Protein AF-A0A7L2R757-F1 (afdb_monomer_lite)

Structure (mmCIF, N/CA/C/O backbone):
data_AF-A0A7L2R757-F1
#
_entry.id   AF-A0A7L2R757-F1
#
loop_
_atom_site.group_PDB
_atom_site.id
_atom_site.type_symbol
_atom_site.label_atom_id
_atom_site.label_alt_id
_atom_site.label_comp_id
_atom_site.label_asym_id
_atom_site.label_entity_id
_atom_site.label_seq_id
_atom_site.pdbx_PDB_ins_code
_atom_site.Cartn_x
_atom_site.Cartn_y
_atom_site.Cartn_z
_atom_site.occupancy
_atom_site.B_iso_or_equiv
_atom_site.auth_seq_id
_atom_site.auth_comp_id
_atom_site.auth_asym_id
_atom_site.auth_atom_id
_atom_site.pdbx_PDB_model_num
ATOM 1 N N . GLU A 1 1 ? 1.934 2.075 10.139 1.00 78.19 1 GLU A N 1
ATOM 2 C CA . GLU A 1 1 ? 0.945 1.688 11.177 1.00 78.19 1 GLU A CA 1
ATOM 3 C C . GLU A 1 1 ? 0.327 2.868 11.930 1.00 78.19 1 GLU A C 1
ATOM 5 O O . GLU A 1 1 ? -0.882 2.877 12.093 1.00 78.19 1 GLU A O 1
ATOM 10 N N . ARG A 1 2 ? 1.077 3.936 12.245 1.00 92.62 2 ARG A N 1
ATOM 11 C CA . ARG A 1 2 ? 0.581 5.136 12.969 1.00 92.62 2 ARG A CA 1
ATOM 12 C C . ARG A 1 2 ? -0.764 5.725 12.499 1.00 92.62 2 ARG A C 1
ATOM 14 O O . ARG A 1 2 ? -1.515 6.238 13.322 1.00 92.62 2 ARG A O 1
ATOM 21 N N . ALA A 1 3 ? -1.069 5.681 11.199 1.00 95.44 3 ALA A N 1
ATOM 22 C CA . ALA A 1 3 ? -2.354 6.149 10.670 1.00 95.44 3 ALA A CA 1
ATOM 23 C C . ALA A 1 3 ? -3.538 5.269 11.121 1.00 95.44 3 ALA A C 1
ATOM 25 O O . ALA A 1 3 ? -4.583 5.801 11.494 1.00 95.44 3 ALA A O 1
ATOM 26 N N . ARG A 1 4 ? -3.357 3.939 11.146 1.00 95.81 4 ARG A N 1
ATOM 27 C CA . ARG A 1 4 ? -4.342 2.983 11.675 1.00 95.81 4 ARG A CA 1
ATOM 28 C C . ARG A 1 4 ? -4.597 3.251 13.154 1.00 95.81 4 ARG A C 1
ATOM 30 O O . ARG A 1 4 ? -5.750 3.430 13.536 1.00 95.81 4 ARG A O 1
ATOM 37 N N . ASP A 1 5 ? -3.529 3.396 13.937 1.00 96.19 5 ASP A N 1
ATOM 38 C CA . ASP A 1 5 ? -3.631 3.676 15.374 1.00 96.19 5 ASP A CA 1
ATOM 39 C C . ASP A 1 5 ? -4.370 4.983 15.648 1.00 96.19 5 ASP A C 1
ATOM 41 O O . ASP A 1 5 ? -5.197 5.053 16.551 1.00 96.19 5 ASP A O 1
ATOM 45 N N . TYR A 1 6 ? -4.084 6.031 14.871 1.00 97.00 6 TYR A N 1
ATOM 46 C CA . TYR A 1 6 ? -4.769 7.312 15.007 1.00 97.00 6 TYR A CA 1
ATOM 47 C C . TYR A 1 6 ? -6.274 7.170 14.763 1.00 97.00 6 TYR A C 1
ATOM 49 O O . TYR A 1 6 ? -7.068 7.610 15.592 1.00 97.00 6 TYR A O 1
ATOM 57 N N . LEU A 1 7 ? -6.672 6.523 13.662 1.00 97.00 7 LEU A N 1
ATOM 58 C CA . LEU A 1 7 ? -8.082 6.339 13.314 1.00 97.00 7 LEU A CA 1
ATOM 59 C C . LEU A 1 7 ? -8.826 5.512 14.367 1.00 97.00 7 LEU A C 1
ATOM 61 O O . LEU A 1 7 ? -9.909 5.918 14.795 1.00 97.00 7 LEU A O 1
ATOM 65 N N . HIS A 1 8 ? -8.217 4.424 14.844 1.00 96.56 8 HIS A N 1
ATOM 66 C CA . HIS A 1 8 ? -8.760 3.604 15.931 1.00 96.56 8 HIS A CA 1
ATOM 67 C C . HIS A 1 8 ? -8.879 4.391 17.243 1.00 96.56 8 HIS A C 1
ATOM 69 O O . HIS A 1 8 ? -9.921 4.332 17.891 1.00 96.56 8 HIS A O 1
ATOM 75 N N . LYS A 1 9 ? -7.877 5.207 17.602 1.00 97.00 9 LYS A N 1
ATOM 76 C CA . LYS A 1 9 ? -7.908 6.063 18.806 1.00 97.00 9 LYS A CA 1
ATOM 77 C C . LYS A 1 9 ? -9.040 7.082 18.804 1.00 97.00 9 LYS A C 1
ATOM 79 O O . LYS A 1 9 ? -9.488 7.475 19.874 1.00 97.00 9 LYS A O 1
ATOM 84 N N . THR A 1 10 ? -9.519 7.511 17.636 1.00 96.69 10 THR A N 1
ATOM 85 C CA . THR A 1 10 ? -10.688 8.402 17.589 1.00 96.69 10 THR A CA 1
ATOM 86 C C . THR A 1 10 ? -11.983 7.720 18.040 1.00 96.69 10 THR A C 1
ATOM 88 O O . THR A 1 10 ? -12.967 8.417 18.257 1.00 96.69 10 THR A O 1
ATOM 91 N N . GLY A 1 11 ? -12.018 6.382 18.122 1.00 95.88 11 GLY A N 1
ATOM 92 C CA . GLY A 1 11 ? -13.214 5.597 18.448 1.00 95.88 11 GLY A CA 1
ATOM 93 C C . GLY A 1 11 ? -14.293 5.596 17.358 1.00 95.88 11 GLY A C 1
ATOM 94 O O . GLY A 1 11 ? -15.332 4.969 17.528 1.00 95.88 11 GLY A O 1
ATOM 95 N N . ARG A 1 12 ? -14.066 6.293 16.237 1.00 97.19 12 ARG A N 1
ATOM 96 C CA . ARG A 1 12 ? -15.056 6.482 15.162 1.00 97.19 12 ARG A CA 1
ATOM 97 C C . ARG A 1 12 ? -14.861 5.553 13.972 1.00 97.19 12 ARG A C 1
ATOM 99 O O . ARG A 1 12 ? -15.772 5.398 13.167 1.00 97.19 12 ARG A O 1
ATOM 106 N N . PHE A 1 13 ? -13.667 4.987 13.823 1.00 97.25 13 PHE A N 1
ATOM 107 C CA . PHE A 1 13 ? -13.276 4.269 12.617 1.00 97.25 13 PHE A CA 1
ATOM 108 C C . PHE A 1 13 ? -12.592 2.956 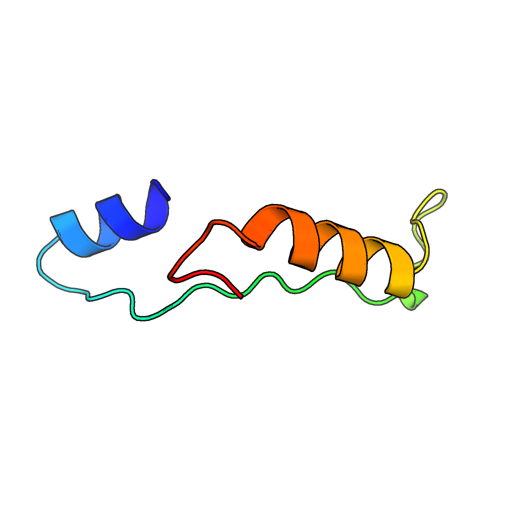12.960 1.00 97.25 13 PHE A C 1
ATOM 110 O O . PHE A 1 13 ? -11.836 2.873 13.927 1.00 97.25 13 PHE A O 1
ATOM 117 N N . ILE A 1 14 ? -12.802 1.958 12.103 1.00 96.31 14 ILE A N 1
ATOM 118 C CA . ILE A 1 14 ? -12.082 0.689 12.118 1.00 96.31 14 ILE A CA 1
ATOM 119 C C . ILE A 1 14 ? -11.396 0.542 10.763 1.00 96.31 14 ILE A C 1
ATOM 121 O O . ILE A 1 14 ? -12.047 0.382 9.735 1.00 96.31 14 ILE A O 1
ATOM 125 N N . VAL A 1 15 ? -10.066 0.609 10.754 1.00 96.19 15 VAL A N 1
ATOM 126 C CA . VAL A 1 15 ? -9.270 0.258 9.574 1.00 96.19 15 VAL A CA 1
ATOM 127 C C . VAL A 1 15 ? -9.324 -1.251 9.358 1.00 96.19 15 VAL A C 1
ATOM 129 O O . VAL A 1 15 ? -8.900 -2.010 10.227 1.00 96.19 15 VAL A O 1
ATOM 132 N N . ILE A 1 16 ? -9.835 -1.657 8.196 1.00 95.94 16 ILE A N 1
ATOM 133 C CA . ILE A 1 16 ? -9.998 -3.066 7.800 1.00 95.94 16 ILE A CA 1
ATOM 134 C C . ILE A 1 16 ? -8.863 -3.582 6.906 1.00 95.94 16 ILE A C 1
ATOM 136 O O . ILE A 1 16 ? -8.751 -4.782 6.684 1.00 95.94 16 ILE A O 1
ATOM 140 N N . GLY A 1 17 ? -8.029 -2.685 6.382 1.00 96.12 17 GLY A N 1
ATOM 141 C CA . GLY A 1 17 ? -6.920 -3.038 5.506 1.00 96.12 17 GLY A CA 1
ATOM 142 C C . GLY A 1 17 ? -6.151 -1.814 5.021 1.00 96.12 17 GLY A C 1
ATOM 143 O O . GLY A 1 17 ? -6.610 -0.677 5.159 1.00 96.12 17 GLY A O 1
ATOM 144 N N . GLY A 1 18 ? -4.968 -2.059 4.469 1.00 96.25 18 GLY A N 1
ATOM 145 C CA . GLY A 1 18 ? -4.140 -1.074 3.781 1.00 96.25 18 GLY A CA 1
ATOM 146 C C . GLY A 1 18 ? -3.724 -1.599 2.412 1.00 96.25 18 GLY A C 1
ATOM 147 O O . GLY A 1 18 ? -3.570 -2.805 2.244 1.00 96.25 18 GLY A O 1
ATOM 148 N N . ILE A 1 19 ? -3.554 -0.700 1.442 1.00 96.50 19 ILE A N 1
ATOM 149 C CA . ILE A 1 19 ? -3.116 -1.049 0.086 1.00 96.50 19 ILE A CA 1
ATOM 150 C C . ILE A 1 19 ? -1.867 -0.244 -0.257 1.00 96.50 19 ILE A C 1
ATOM 152 O O . ILE A 1 19 ? -1.861 0.983 -0.117 1.00 96.50 19 ILE A O 1
ATOM 156 N N . VAL A 1 20 ? -0.832 -0.919 -0.753 1.00 96.56 20 VAL A N 1
ATOM 157 C CA . VAL A 1 20 ? 0.317 -0.277 -1.394 1.00 96.56 20 VAL A CA 1
ATOM 158 C C . VAL A 1 20 ? 0.107 -0.303 -2.905 1.00 96.56 20 VAL A C 1
ATOM 160 O O . VAL A 1 20 ? 0.140 -1.356 -3.530 1.00 96.56 20 VAL A O 1
ATOM 163 N N . SER A 1 21 ? -0.089 0.869 -3.514 1.00 96.38 21 SER A N 1
ATOM 164 C CA . SER A 1 21 ? -0.295 1.003 -4.963 1.00 96.38 21 SER A CA 1
ATOM 165 C C . SER A 1 21 ? 0.862 1.773 -5.611 1.00 96.38 21 SER A C 1
ATOM 167 O O . SER A 1 21 ? 0.832 3.008 -5.640 1.00 96.38 21 SER A O 1
ATOM 169 N N . PRO A 1 22 ? 1.898 1.090 -6.136 1.00 95.25 22 PRO A N 1
ATOM 170 C CA . PRO A 1 22 ? 2.985 1.744 -6.853 1.00 95.25 22 PRO A CA 1
ATOM 171 C C . PRO A 1 22 ? 2.489 2.417 -8.141 1.00 95.25 22 PRO A C 1
ATOM 173 O O . PRO A 1 22 ? 1.630 1.891 -8.841 1.00 95.25 22 PRO A O 1
ATOM 176 N N . VAL A 1 23 ? 3.077 3.563 -8.495 1.00 96.12 23 VAL A N 1
ATOM 177 C CA . VAL A 1 23 ? 2.714 4.320 -9.709 1.00 96.12 23 VAL A CA 1
ATOM 178 C C . VAL A 1 23 ? 2.969 3.520 -10.998 1.00 96.12 23 VAL A C 1
ATOM 180 O O . VAL A 1 23 ? 3.817 2.627 -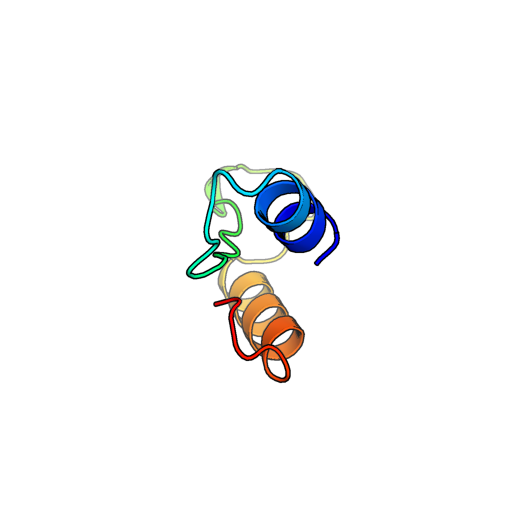11.016 1.00 96.12 23 VAL A O 1
ATOM 183 N N . HIS A 1 24 ? 2.278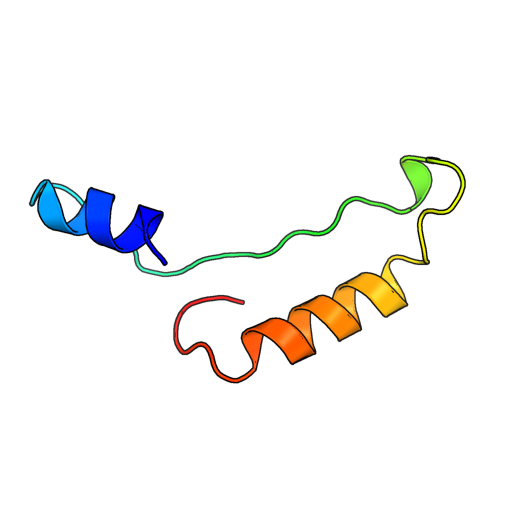 3.840 -12.092 1.00 95.62 24 HIS A N 1
ATOM 184 C CA . HIS A 1 24 ? 2.530 3.234 -13.403 1.00 95.62 24 HIS A CA 1
ATOM 185 C C . HIS A 1 24 ? 3.901 3.635 -13.984 1.00 95.62 24 HIS A C 1
ATOM 187 O O . HIS A 1 24 ? 4.414 4.714 -13.689 1.00 95.62 24 HIS A O 1
ATOM 193 N N . ASP A 1 25 ? 4.482 2.795 -14.849 1.00 94.44 25 ASP A N 1
ATOM 194 C CA . ASP A 1 25 ? 5.786 3.071 -15.481 1.00 94.44 25 ASP A CA 1
ATOM 195 C C . ASP A 1 25 ? 5.741 4.277 -16.430 1.00 94.44 25 ASP A C 1
ATOM 197 O O . ASP A 1 25 ? 6.708 5.032 -16.522 1.00 94.44 25 ASP A O 1
ATOM 201 N N . SER A 1 26 ? 4.584 4.544 -17.046 1.00 94.75 26 SER A N 1
ATOM 202 C CA . SER A 1 26 ? 4.364 5.741 -17.877 1.00 94.75 26 SER A CA 1
ATOM 203 C C . SER A 1 26 ? 4.426 7.058 -17.104 1.00 94.75 26 SER A C 1
ATOM 205 O O . SER A 1 26 ? 4.366 8.112 -17.726 1.00 94.75 26 SER A O 1
ATOM 207 N N . TYR A 1 27 ? 4.570 7.029 -15.774 1.00 93.69 27 TYR A N 1
ATOM 208 C CA . TYR A 1 27 ? 4.902 8.232 -15.014 1.00 93.69 27 TYR A CA 1
ATOM 209 C C . TYR A 1 27 ? 6.225 8.861 -15.481 1.00 93.69 27 TYR A C 1
ATOM 211 O O . TYR A 1 27 ? 6.420 10.062 -15.330 1.00 93.69 27 TYR A O 1
ATOM 219 N N . GLY A 1 28 ? 7.130 8.067 -16.069 1.00 85.94 28 GLY A N 1
ATOM 220 C CA . GLY A 1 28 ? 8.244 8.589 -16.865 1.00 85.94 28 GLY A CA 1
ATOM 221 C C . GLY A 1 28 ? 9.342 9.302 -16.071 1.00 85.94 28 GLY A C 1
ATOM 222 O O . GLY A 1 28 ? 10.194 9.960 -16.661 1.00 85.94 28 GLY A O 1
ATOM 223 N N . LYS A 1 29 ? 9.358 9.180 -14.737 1.00 93.56 29 LYS A N 1
ATOM 224 C CA . LYS A 1 29 ? 10.424 9.749 -13.903 1.00 93.56 29 LYS A CA 1
ATOM 225 C C . LYS A 1 29 ? 11.748 9.030 -14.173 1.00 93.56 29 LYS A C 1
ATOM 227 O O . LYS A 1 29 ? 11.838 7.816 -13.996 1.00 93.56 29 LYS A O 1
ATOM 232 N N . THR A 1 30 ? 12.788 9.780 -14.532 1.00 92.50 30 THR A N 1
ATOM 233 C CA . THR A 1 30 ? 14.139 9.241 -14.742 1.00 92.50 30 THR A CA 1
ATOM 234 C C . THR A 1 30 ? 14.615 8.478 -13.504 1.00 92.50 30 THR A C 1
ATOM 236 O O . THR A 1 30 ? 14.535 8.985 -12.384 1.00 92.50 30 THR A O 1
ATOM 239 N N . GLY A 1 31 ? 15.082 7.244 -13.706 1.00 92.62 31 GLY A N 1
ATOM 240 C CA . GLY A 1 31 ? 15.501 6.348 -12.624 1.00 92.62 31 GLY A CA 1
ATOM 241 C C . GLY A 1 31 ? 14.363 5.584 -11.937 1.00 92.62 31 GLY A C 1
ATOM 242 O O . GLY A 1 31 ? 14.624 4.841 -10.992 1.00 92.62 31 GLY A O 1
ATOM 243 N N . LEU A 1 32 ? 13.108 5.721 -12.389 1.00 94.44 32 LEU A N 1
ATOM 244 C CA . LEU A 1 32 ? 12.021 4.870 -11.913 1.00 94.44 32 LEU A CA 1
ATOM 245 C C . LEU A 1 32 ? 12.242 3.437 -12.404 1.00 94.44 32 LEU A C 1
ATOM 247 O O . LEU A 1 32 ? 12.188 3.147 -13.596 1.00 94.44 32 LEU A O 1
ATOM 251 N N . VAL A 1 33 ? 12.481 2.534 -11.459 1.00 94.69 33 VAL A N 1
ATOM 252 C CA . VAL A 1 33 ? 12.604 1.103 -11.742 1.00 94.69 33 VAL A CA 1
ATOM 253 C C . VAL A 1 33 ? 11.260 0.565 -12.245 1.00 94.69 33 VAL A C 1
ATOM 255 O O . VAL A 1 33 ? 10.208 1.023 -11.794 1.00 94.69 33 VAL A O 1
ATOM 258 N N . SER A 1 34 ? 11.296 -0.430 -13.136 1.00 95.81 34 SER A N 1
ATOM 259 C CA . SER A 1 34 ? 10.101 -1.112 -13.652 1.00 95.81 34 SER A CA 1
ATOM 260 C C . SER A 1 34 ? 9.090 -1.448 -12.550 1.00 95.81 34 SER A C 1
ATOM 262 O O . SER A 1 34 ? 9.445 -1.917 -11.462 1.00 95.81 34 SER A O 1
ATOM 264 N N . SER A 1 35 ? 7.815 -1.253 -12.872 1.00 95.75 35 SER A N 1
ATOM 265 C CA . SER A 1 35 ? 6.656 -1.583 -12.049 1.00 95.75 35 SER A CA 1
ATOM 266 C C . SER A 1 35 ? 6.719 -3.001 -11.512 1.00 95.75 35 SER A C 1
ATOM 268 O O . SER A 1 35 ? 6.428 -3.200 -10.338 1.00 95.75 35 SER A O 1
ATOM 270 N N . ARG A 1 36 ? 7.197 -3.968 -12.303 1.00 96.94 36 ARG A N 1
ATOM 271 C CA . ARG A 1 36 ? 7.354 -5.360 -11.867 1.00 96.94 36 ARG A CA 1
ATOM 272 C C . ARG A 1 36 ? 8.264 -5.482 -10.646 1.00 96.94 36 ARG A C 1
ATOM 274 O O . ARG A 1 36 ? 7.878 -6.111 -9.668 1.00 96.94 36 ARG A O 1
ATOM 281 N N . HIS A 1 37 ? 9.436 -4.849 -10.671 1.00 97.38 37 HIS A N 1
ATOM 282 C CA . HIS A 1 37 ? 10.346 -4.869 -9.524 1.00 97.38 37 HIS A CA 1
ATOM 283 C C . HIS A 1 37 ? 9.739 -4.149 -8.322 1.00 97.38 37 HIS A C 1
ATOM 285 O O . HIS A 1 37 ? 9.844 -4.639 -7.203 1.00 97.38 37 HIS A O 1
ATOM 291 N N . ARG A 1 38 ? 9.072 -3.008 -8.539 1.00 97.25 38 ARG A N 1
ATOM 292 C CA . ARG A 1 38 ? 8.418 -2.261 -7.454 1.00 97.25 38 ARG A CA 1
ATOM 293 C C . ARG A 1 38 ? 7.294 -3.065 -6.806 1.00 97.25 38 ARG A C 1
ATOM 295 O O . ARG A 1 38 ? 7.226 -3.097 -5.586 1.00 97.25 38 ARG A O 1
ATOM 302 N N . LEU A 1 39 ? 6.482 -3.764 -7.597 1.00 96.88 39 LEU A N 1
ATOM 303 C CA . LEU A 1 39 ? 5.446 -4.666 -7.099 1.00 96.88 39 LEU A CA 1
ATOM 304 C C . LEU A 1 39 ? 6.049 -5.791 -6.256 1.00 96.88 39 LEU A C 1
ATOM 306 O O . LEU A 1 39 ? 5.612 -5.989 -5.128 1.00 96.88 39 LEU A O 1
ATOM 310 N N . THR A 1 40 ? 7.091 -6.471 -6.745 1.00 97.69 40 THR A N 1
ATOM 311 C CA . THR A 1 40 ? 7.769 -7.528 -5.978 1.00 97.69 40 THR A CA 1
ATOM 312 C C . THR A 1 40 ? 8.377 -6.995 -4.680 1.00 97.69 40 THR A C 1
ATOM 314 O O . THR A 1 40 ? 8.203 -7.603 -3.629 1.00 97.69 40 THR A O 1
ATOM 317 N N . MET A 1 41 ? 9.045 -5.838 -4.717 1.00 97.75 41 MET A N 1
ATOM 318 C CA . MET A 1 41 ? 9.596 -5.211 -3.511 1.00 97.75 41 MET A CA 1
ATOM 319 C C . MET A 1 41 ? 8.499 -4.850 -2.505 1.00 97.75 41 MET A C 1
ATOM 321 O O . MET A 1 41 ? 8.665 -5.116 -1.319 1.00 97.75 41 MET A O 1
ATOM 325 N N . CYS A 1 42 ? 7.372 -4.289 -2.959 1.00 97.38 42 CYS A N 1
ATOM 326 C CA . CYS A 1 42 ? 6.233 -3.993 -2.091 1.00 97.38 42 CYS A CA 1
ATOM 327 C C . CYS A 1 42 ? 5.655 -5.266 -1.464 1.00 97.38 42 CYS A C 1
ATOM 329 O O . CYS A 1 42 ? 5.450 -5.281 -0.256 1.00 97.38 42 CYS A O 1
ATOM 331 N N . GLN A 1 43 ? 5.472 -6.338 -2.242 1.00 96.69 43 GLN A N 1
ATOM 332 C CA . GLN A 1 43 ? 4.986 -7.631 -1.743 1.00 96.69 43 GLN A CA 1
ATOM 333 C C . GLN A 1 43 ? 5.902 -8.215 -0.662 1.00 96.69 43 GLN A C 1
ATOM 335 O O . GLN A 1 43 ? 5.421 -8.645 0.382 1.00 96.69 43 GLN A O 1
ATOM 340 N N . LEU A 1 44 ? 7.221 -8.188 -0.880 1.00 97.56 44 LEU A N 1
ATOM 341 C CA . LEU A 1 44 ? 8.198 -8.645 0.112 1.00 97.56 44 LEU A CA 1
ATOM 342 C C . LEU A 1 44 ? 8.186 -7.762 1.367 1.00 97.56 44 LEU A C 1
ATOM 344 O O . LEU A 1 44 ? 8.239 -8.273 2.482 1.00 97.56 44 LEU A O 1
ATOM 348 N N . ALA A 1 45 ? 8.070 -6.442 1.203 1.00 97.19 45 ALA A N 1
ATOM 349 C CA . ALA A 1 45 ? 8.057 -5.496 2.317 1.00 97.19 45 ALA A CA 1
ATOM 350 C C . ALA A 1 45 ? 6.828 -5.647 3.228 1.00 97.19 45 ALA A C 1
ATOM 352 O O . ALA A 1 45 ? 6.920 -5.357 4.420 1.00 97.19 45 ALA A O 1
ATOM 353 N N . VAL A 1 46 ? 5.690 -6.091 2.686 1.00 96.75 46 VAL A N 1
ATOM 354 C CA . VAL A 1 46 ? 4.448 -6.296 3.454 1.00 96.75 46 VAL A CA 1
ATOM 355 C C . VAL A 1 46 ? 4.215 -7.756 3.837 1.00 96.75 46 VAL A C 1
ATOM 357 O O . VAL A 1 46 ? 3.207 -8.051 4.465 1.00 96.75 46 VAL A O 1
ATOM 360 N N . GLN A 1 47 ? 5.142 -8.668 3.527 1.00 96.31 47 GLN A N 1
ATOM 361 C CA . GLN A 1 47 ? 4.976 -10.105 3.772 1.00 96.31 47 GLN A CA 1
ATOM 362 C C . GLN A 1 47 ? 4.705 -10.445 5.248 1.00 96.31 47 GLN A C 1
ATOM 364 O O . GLN A 1 47 ? 3.992 -11.402 5.538 1.00 96.31 47 GLN A O 1
ATOM 369 N N . SER A 1 48 ? 5.264 -9.673 6.184 1.00 96.62 48 SER A N 1
ATOM 370 C CA . SER A 1 48 ? 5.040 -9.842 7.626 1.00 96.62 48 SER A CA 1
ATOM 371 C C . SER A 1 48 ? 3.844 -9.047 8.164 1.00 96.62 48 SER A C 1
ATOM 373 O O . SER A 1 48 ? 3.596 -9.076 9.366 1.00 96.62 48 SER A O 1
ATOM 375 N N . SER A 1 49 ? 3.144 -8.289 7.316 1.00 95.62 49 SER A N 1
ATOM 376 C CA . SER A 1 49 ? 1.960 -7.525 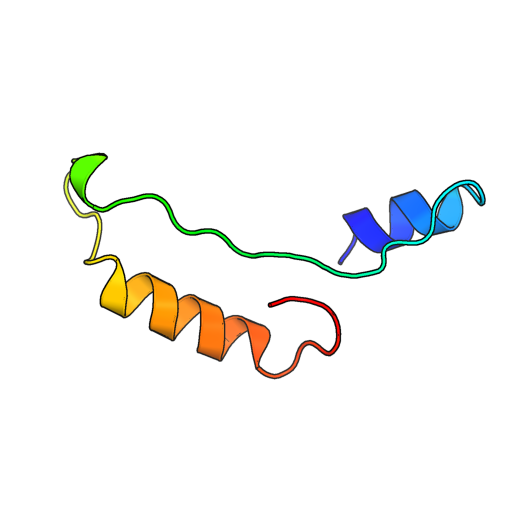7.701 1.00 95.62 49 SER A CA 1
ATOM 377 C C . SER A 1 49 ? 0.707 -8.378 7.529 1.00 95.62 49 SER A C 1
ATOM 379 O O . SER A 1 49 ? 0.487 -8.988 6.488 1.00 95.62 49 SER A O 1
ATOM 381 N N . ASP A 1 50 ? -0.148 -8.390 8.543 1.00 94.88 50 ASP A N 1
ATOM 382 C CA . ASP A 1 50 ? -1.427 -9.103 8.545 1.00 94.88 50 ASP A CA 1
ATOM 383 C C . ASP A 1 50 ? -2.576 -8.294 7.914 1.00 94.88 50 ASP A C 1
ATOM 385 O O . ASP A 1 50 ? -3.644 -8.840 7.634 1.00 94.88 50 ASP A O 1
ATOM 389 N N . TRP A 1 51 ? -2.371 -6.995 7.667 1.00 95.56 51 TRP A N 1
ATOM 390 C CA . TRP A 1 51 ? -3.437 -6.075 7.257 1.00 95.56 51 TRP A CA 1
ATOM 391 C C . TRP A 1 51 ? -3.118 -5.220 6.022 1.00 95.56 51 TRP A C 1
ATOM 393 O O . TRP A 1 51 ? -4.041 -4.651 5.432 1.00 95.56 51 TRP A O 1
ATOM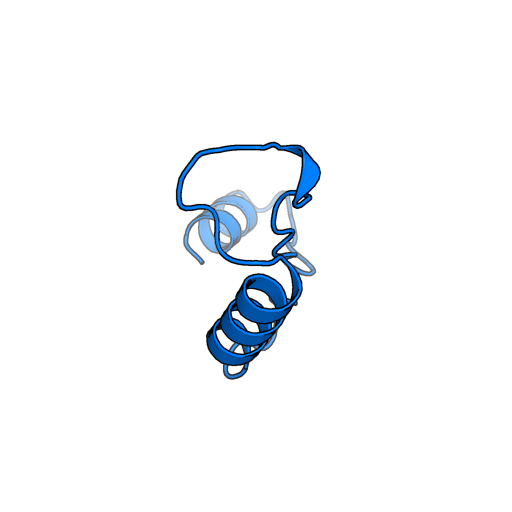 403 N N . ILE A 1 52 ? -1.847 -5.110 5.620 1.00 95.31 52 ILE A N 1
ATOM 404 C CA . ILE A 1 52 ? -1.431 -4.377 4.414 1.00 95.31 52 ILE A CA 1
ATOM 405 C C . ILE A 1 52 ? -1.232 -5.361 3.259 1.00 95.31 52 ILE A C 1
ATOM 407 O O . ILE A 1 52 ? -0.643 -6.422 3.450 1.00 95.31 52 ILE A O 1
ATOM 411 N N . ARG A 1 53 ? -1.709 -4.995 2.064 1.00 88.44 53 ARG A N 1
ATOM 412 C CA . ARG A 1 53 ? -1.548 -5.761 0.822 1.00 88.44 53 ARG A CA 1
ATOM 413 C C . ARG A 1 53 ? -0.975 -4.925 -0.315 1.00 88.44 53 ARG A C 1
ATOM 415 O O . ARG A 1 53 ? -1.220 -3.696 -0.340 1.00 88.44 53 ARG A O 1
#

Foldseek 3Di:
DVVQVVQVVVVPDHQQAAEDDDDQPVVPPPPDDHPVVVVVVVCVVCVVPPGYD

pLDDT: mean 95.29, std 3.17, range [78.19, 97.75]

InterPro domains:
  IPR014729 Rossmann-like alpha/beta/alpha sandwich fold [G3DSA:3.40.50.620] (1-53)
  IPR051182 Eukaryotic NMN adenylyltransferase [PTHR12039] (1-53)

Organism: NCBI:txid98144

Sequence (53 aa):
ERARDYLHKTGRFIVIGGIVSPVHDSYGKTGLVSSRHRLTMCQLAVQSSDWIR

Radius of gyration: 14.59 Å; chains: 1; bounding box: 31×20×37 Å

Secondary structure (DSSP, 8-state):
-HHHHHHHHTTS-----B---PPPGGG--TT---HHHHHHHHHHHTTT-SSB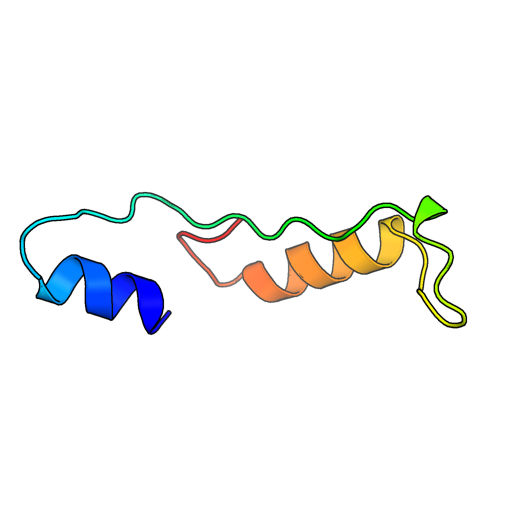-